Protein AF-A0A954P656-F1 (afdb_monomer_lite)

Foldseek 3Di:
DDPVVVVVVCVVPDDPVNDDPVRVVVVVVVVVVVVVVCVVCCPPPVNVVLLVVQLVAADVVFDDDPPNPPGTGHPVSD

pLDDT: mean 95.88, std 3.45, range [73.56, 98.38]

Sequence (78 aa):
MTIARQIAEYAAGLTYEDLGDAVVREVCRRWYDSAGCALGAWEAPPAVIARRLALRVTGSPGADFPGSGGHLSSPELA

Secondary structure (DSSP, 8-state):
--HHHHHHHHHHH--GGG--HHHHHHHHHHHHHHHHHHHHTTTSHHHHHHHHHHTT---SS-B--TTSSS--B-TTT-

Structure (mmCIF, N/CA/C/O backbone):
data_AF-A0A954P656-F1
#
_entry.id   AF-A0A954P656-F1
#
loop_
_atom_site.group_PDB
_atom_site.id
_atom_site.type_symbol
_atom_site.label_atom_id
_atom_site.label_alt_id
_atom_site.label_comp_id
_atom_site.labe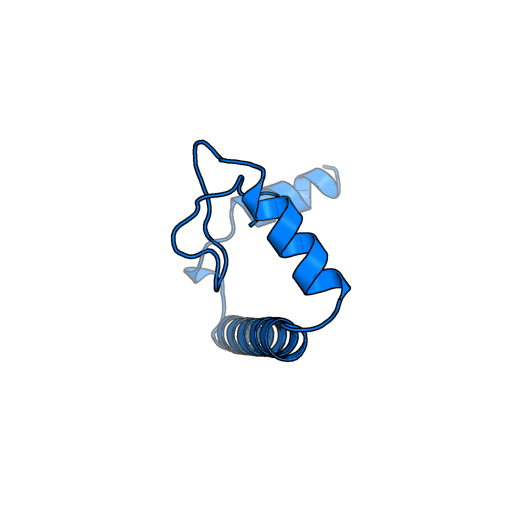l_asym_id
_atom_site.label_entity_id
_atom_site.label_seq_id
_atom_site.pdbx_PDB_ins_code
_atom_site.Cartn_x
_atom_site.Cartn_y
_atom_site.Cartn_z
_atom_site.occupancy
_atom_site.B_iso_or_equiv
_atom_site.auth_seq_id
_atom_site.auth_comp_id
_atom_site.auth_asym_id
_atom_site.auth_atom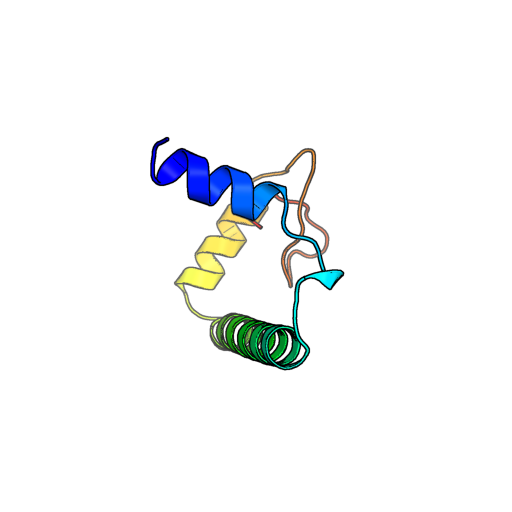_id
_atom_site.pdbx_PDB_model_num
ATOM 1 N N . MET A 1 1 ? -29.120 2.367 14.071 1.00 73.56 1 MET A N 1
ATOM 2 C CA . MET A 1 1 ? -27.660 2.293 13.839 1.00 73.56 1 MET A CA 1
ATOM 3 C C . MET A 1 1 ? -27.416 1.140 12.887 1.00 73.56 1 MET A C 1
ATOM 5 O O . MET A 1 1 ? -27.897 0.060 13.191 1.00 73.56 1 MET A O 1
ATOM 9 N N . THR A 1 2 ? -26.806 1.358 11.721 1.00 97.50 2 THR A N 1
ATOM 10 C CA . THR A 1 2 ? -26.503 0.270 10.769 1.00 97.50 2 THR A CA 1
ATOM 11 C C . THR A 1 2 ? -25.069 -0.215 10.974 1.00 97.50 2 THR A C 1
ATOM 13 O O . THR A 1 2 ? -24.238 0.554 11.453 1.00 97.50 2 THR A O 1
ATOM 16 N N . ILE A 1 3 ? -24.757 -1.449 10.565 1.00 97.75 3 ILE A N 1
ATOM 17 C CA . ILE A 1 3 ? -23.382 -1.986 10.614 1.00 97.75 3 ILE A CA 1
ATOM 18 C C . ILE A 1 3 ? -22.425 -1.092 9.814 1.00 97.75 3 ILE A C 1
ATOM 20 O O . ILE A 1 3 ? -21.350 -0.754 10.297 1.00 97.75 3 ILE A O 1
ATOM 24 N N . ALA A 1 4 ? -22.847 -0.636 8.630 1.00 98.25 4 ALA A N 1
ATOM 25 C CA . ALA A 1 4 ? -22.066 0.297 7.820 1.00 98.25 4 ALA A CA 1
ATOM 26 C C . ALA A 1 4 ? -21.731 1.586 8.587 1.00 98.25 4 ALA A C 1
ATOM 28 O O . ALA A 1 4 ? -20.587 2.031 8.563 1.00 98.25 4 ALA A O 1
ATOM 29 N N . ARG A 1 5 ? -22.701 2.149 9.325 1.00 97.81 5 ARG A N 1
ATOM 30 C CA . ARG A 1 5 ? -22.461 3.335 10.155 1.00 97.81 5 ARG A CA 1
ATOM 31 C C . ARG A 1 5 ? -21.480 3.045 11.296 1.00 97.81 5 ARG A C 1
ATOM 33 O O . ARG A 1 5 ? -20.615 3.868 11.550 1.00 97.81 5 ARG A O 1
ATOM 40 N N . GLN A 1 6 ? -21.577 1.882 11.941 1.00 98.19 6 GLN A N 1
ATOM 41 C CA . GLN A 1 6 ? -20.662 1.502 13.026 1.00 98.19 6 GLN A CA 1
ATOM 42 C C . GLN A 1 6 ? -19.216 1.361 12.544 1.00 98.19 6 GLN A C 1
ATOM 44 O O . GLN A 1 6 ? -18.305 1.856 13.198 1.00 98.19 6 GLN A O 1
ATOM 49 N N . ILE A 1 7 ? -19.008 0.713 11.394 1.00 98.12 7 ILE A N 1
ATOM 50 C CA . ILE A 1 7 ? -17.672 0.556 10.806 1.00 98.12 7 ILE A CA 1
ATOM 51 C C . ILE A 1 7 ? -17.106 1.920 10.407 1.00 98.12 7 ILE A C 1
ATOM 53 O O . ILE A 1 7 ? -15.944 2.196 10.688 1.00 98.12 7 ILE A O 1
ATOM 57 N N . ALA A 1 8 ? -17.924 2.779 9.791 1.00 98.19 8 ALA A N 1
ATOM 58 C CA . ALA A 1 8 ? -17.500 4.117 9.390 1.00 98.19 8 ALA A CA 1
ATOM 59 C C . ALA A 1 8 ? -17.095 4.982 10.594 1.00 98.19 8 ALA A C 1
ATOM 61 O O . ALA A 1 8 ? -16.046 5.615 10.558 1.00 98.19 8 ALA A O 1
ATOM 62 N N . GLU A 1 9 ? -17.890 4.978 11.668 1.00 98.12 9 GL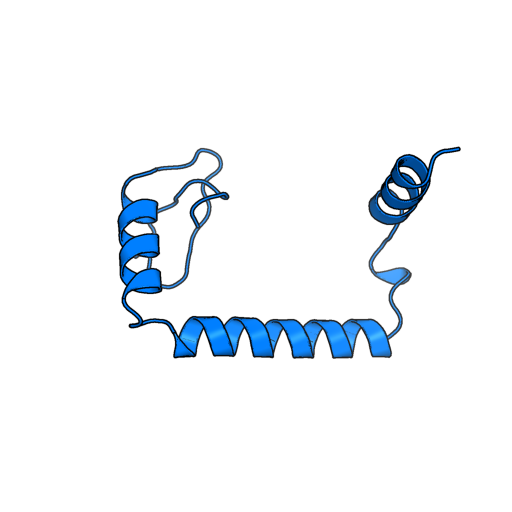U A N 1
ATOM 63 C CA . GLU A 1 9 ? -17.588 5.729 12.894 1.00 98.12 9 GLU A CA 1
ATOM 64 C C . GLU A 1 9 ? -16.327 5.209 13.588 1.00 98.12 9 GLU A C 1
ATOM 66 O O . GLU A 1 9 ? -15.486 6.008 13.991 1.00 98.12 9 GLU A O 1
ATOM 71 N N . TYR A 1 10 ? -16.160 3.886 13.675 1.00 97.69 10 TYR A N 1
ATOM 72 C CA . TYR A 1 10 ? -14.944 3.290 14.222 1.00 97.69 10 TYR A CA 1
ATOM 73 C C . TYR A 1 10 ? -13.708 3.668 13.395 1.00 97.69 10 TYR A C 1
ATOM 75 O O . TYR A 1 10 ? -12.729 4.154 13.948 1.00 97.69 10 TYR A O 1
ATOM 83 N N . ALA A 1 11 ? -13.760 3.500 12.069 1.00 97.44 11 ALA A N 1
ATOM 84 C CA . ALA A 1 11 ? -12.629 3.788 11.188 1.00 97.44 11 ALA A CA 1
ATOM 85 C C . ALA A 1 11 ? -12.254 5.278 11.170 1.00 97.44 11 ALA A C 1
ATOM 87 O O . ALA A 1 11 ? -11.074 5.604 11.115 1.00 97.44 11 ALA A O 1
ATOM 88 N N . ALA A 1 12 ? -13.241 6.176 11.224 1.00 98.00 12 ALA A N 1
ATOM 89 C CA . ALA A 1 12 ? -13.002 7.617 11.245 1.00 98.00 12 ALA A CA 1
ATOM 90 C C . ALA A 1 12 ? -12.465 8.123 12.595 1.00 98.00 12 ALA A C 1
ATOM 92 O O . ALA A 1 12 ? -11.821 9.169 12.630 1.00 98.00 12 ALA A O 1
ATOM 93 N N . GLY A 1 13 ? -12.762 7.420 13.694 1.00 98.19 13 GLY A N 1
ATOM 94 C CA . GLY A 1 13 ? -12.323 7.789 15.042 1.00 98.19 13 GLY A CA 1
ATOM 95 C C . GLY A 1 13 ? -11.011 7.146 15.494 1.00 98.19 13 GLY A C 1
ATOM 96 O O . GLY A 1 13 ? -10.449 7.604 16.481 1.00 98.19 13 GLY A O 1
ATOM 97 N N . LEU A 1 14 ? -10.542 6.103 14.804 1.00 97.69 14 LEU A N 1
ATOM 98 C CA . LEU A 1 14 ? -9.337 5.360 15.171 1.00 97.69 14 LEU A CA 1
ATOM 99 C C . LEU A 1 14 ? -8.077 6.215 14.985 1.00 97.69 14 LEU A C 1
ATOM 101 O O . LEU A 1 14 ? -7.835 6.738 13.894 1.00 97.69 14 LEU A O 1
ATOM 105 N N . THR A 1 15 ? -7.238 6.298 16.015 1.00 97.94 15 THR A N 1
ATOM 106 C CA . THR A 1 15 ? -5.923 6.947 15.947 1.00 97.94 15 THR A CA 1
ATOM 107 C C . THR A 1 15 ? -4.788 5.939 16.111 1.00 97.94 15 THR A C 1
ATOM 109 O O . THR A 1 15 ? -4.999 4.760 16.395 1.00 97.94 15 THR A O 1
ATOM 112 N N . TYR A 1 16 ? -3.548 6.383 15.889 1.00 96.62 16 TYR A N 1
ATOM 113 C CA . TYR A 1 16 ? -2.383 5.518 16.074 1.00 96.62 16 TYR A CA 1
ATOM 114 C C . TYR A 1 16 ? -2.222 5.088 17.541 1.00 96.62 16 TYR A C 1
ATOM 116 O O . TYR A 1 16 ? -1.817 3.963 17.812 1.00 96.62 16 TYR A O 1
ATOM 124 N N . GLU A 1 17 ? -2.582 5.959 18.485 1.00 97.88 17 GLU A N 1
ATOM 125 C CA . GLU A 1 17 ? -2.507 5.713 19.929 1.00 97.88 17 GLU A CA 1
ATOM 126 C C . GLU A 1 17 ? -3.466 4.608 20.397 1.00 97.88 17 GLU A C 1
ATOM 128 O O . GLU A 1 17 ? -3.215 3.978 21.424 1.00 97.88 17 GLU A O 1
ATOM 133 N N . ASP A 1 18 ? -4.524 4.327 19.631 1.00 97.56 18 ASP A N 1
ATOM 134 C CA . ASP A 1 18 ? -5.438 3.211 19.889 1.00 97.56 18 ASP A CA 1
ATOM 135 C C . ASP A 1 18 ? -4.826 1.843 19.517 1.00 97.56 18 ASP A C 1
ATOM 137 O O . ASP A 1 18 ? -5.384 0.788 19.842 1.00 97.56 18 ASP A O 1
ATOM 141 N N . LEU A 1 19 ? -3.687 1.825 18.810 1.00 97.06 19 LEU A N 1
ATOM 142 C CA . LEU A 1 19 ? -3.041 0.606 18.328 1.00 97.06 19 LEU A CA 1
ATOM 143 C C . LEU A 1 19 ? -2.047 0.063 19.359 1.00 97.06 19 LEU A C 1
ATOM 145 O O . LEU A 1 19 ? -1.016 0.665 19.643 1.00 97.06 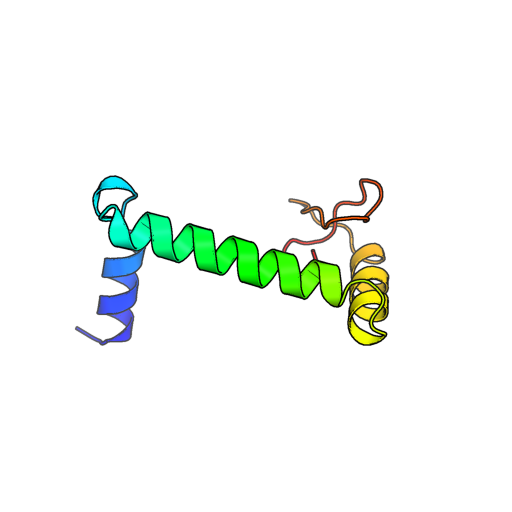19 LEU A O 1
ATOM 149 N N . GLY A 1 20 ? -2.304 -1.143 19.868 1.00 97.81 20 GLY A N 1
ATOM 150 C CA . GLY A 1 20 ? -1.339 -1.845 20.717 1.00 97.81 20 GLY A CA 1
ATOM 151 C C . GLY A 1 20 ? -0.103 -2.332 19.946 1.00 97.81 20 GLY A C 1
ATOM 152 O O . GLY A 1 20 ? -0.187 -2.663 18.761 1.00 97.81 20 GLY A O 1
ATOM 153 N N . ASP A 1 21 ? 1.028 -2.491 20.638 1.00 97.75 21 ASP A N 1
ATOM 154 C CA . ASP A 1 21 ? 2.316 -2.908 20.048 1.00 97.75 21 ASP A CA 1
ATOM 155 C C . ASP A 1 21 ? 2.228 -4.181 19.197 1.00 97.75 21 ASP A C 1
ATOM 157 O O . ASP A 1 21 ? 2.858 -4.303 18.143 1.00 97.75 21 ASP A O 1
ATOM 161 N N . ALA A 1 22 ? 1.423 -5.151 19.639 1.00 98.19 22 ALA A N 1
ATOM 162 C CA . ALA A 1 22 ? 1.205 -6.382 18.892 1.00 98.19 22 ALA A CA 1
ATOM 163 C C . ALA A 1 22 ? 0.546 -6.117 17.528 1.00 98.19 22 ALA A C 1
ATOM 165 O O . ALA A 1 22 ? 0.927 -6.753 16.550 1.00 98.19 22 ALA A O 1
ATOM 166 N N . VAL A 1 23 ? -0.393 -5.168 17.449 1.00 98.06 23 VAL A N 1
ATOM 167 C CA . VAL A 1 23 ? -1.064 -4.778 16.201 1.00 98.06 23 VAL A CA 1
ATOM 168 C C . VAL A 1 23 ? -0.072 -4.099 15.268 1.00 98.06 23 VAL A C 1
ATOM 170 O O . VAL A 1 23 ? 0.063 -4.525 14.124 1.00 98.06 23 VAL A O 1
ATOM 173 N N . VAL A 1 24 ? 0.679 -3.111 15.763 1.00 98.06 24 VAL A N 1
ATOM 174 C CA . VAL A 1 24 ? 1.684 -2.392 14.963 1.00 98.06 24 VAL A CA 1
ATOM 175 C C . VAL A 1 24 ? 2.713 -3.365 14.384 1.00 98.06 24 VAL A C 1
ATOM 177 O O . VAL A 1 24 ? 2.965 -3.370 13.178 1.00 98.06 24 VAL A O 1
ATOM 180 N N . ARG A 1 25 ? 3.249 -4.269 15.213 1.00 98.19 25 ARG A N 1
ATOM 181 C CA . ARG A 1 25 ? 4.214 -5.289 14.778 1.00 98.19 25 ARG A CA 1
ATOM 182 C C . ARG A 1 25 ? 3.643 -6.199 13.688 1.00 98.19 25 ARG A C 1
ATOM 184 O O . ARG A 1 25 ? 4.329 -6.520 12.717 1.00 98.19 25 ARG A O 1
ATOM 191 N N . GLU A 1 26 ? 2.395 -6.623 13.841 1.00 98.25 26 GLU A N 1
ATOM 192 C CA . GLU A 1 26 ? 1.714 -7.483 12.874 1.00 98.25 26 GLU A CA 1
ATOM 193 C C . GLU A 1 26 ? 1.360 -6.760 11.563 1.00 98.25 26 GLU A C 1
ATOM 195 O O . GLU A 1 26 ? 1.380 -7.391 10.500 1.00 98.25 26 GLU A O 1
ATOM 200 N N . VAL A 1 27 ? 1.088 -5.451 11.610 1.00 97.75 27 VAL A N 1
ATOM 201 C CA . VAL A 1 27 ? 0.905 -4.604 10.421 1.00 97.75 27 VAL A CA 1
ATOM 202 C C . VAL A 1 27 ? 2.223 -4.453 9.670 1.00 97.75 27 VAL A C 1
ATOM 204 O O . VAL A 1 27 ? 2.255 -4.718 8.469 1.00 97.75 27 VAL A O 1
ATOM 207 N N . CYS A 1 28 ? 3.325 -4.136 10.357 1.00 97.69 28 CYS A N 1
ATOM 208 C CA . CYS A 1 28 ? 4.640 -4.051 9.717 1.00 97.69 28 CYS A CA 1
ATOM 209 C C . CYS A 1 28 ? 5.011 -5.367 9.024 1.00 97.69 28 CYS A C 1
ATOM 211 O O . CYS A 1 28 ? 5.462 -5.360 7.881 1.00 97.69 28 CYS A O 1
ATOM 213 N N . ARG A 1 29 ? 4.750 -6.515 9.667 1.00 98.38 29 ARG A N 1
ATOM 214 C CA . ARG A 1 29 ? 4.988 -7.831 9.057 1.00 98.38 29 ARG A CA 1
ATOM 215 C C . ARG A 1 29 ? 4.198 -8.024 7.758 1.00 98.38 29 ARG A C 1
ATOM 217 O O . ARG A 1 29 ? 4.771 -8.482 6.775 1.00 98.38 29 ARG A O 1
ATOM 224 N N . ARG A 1 30 ? 2.906 -7.676 7.745 1.00 98.19 30 ARG A N 1
ATOM 225 C CA . ARG A 1 30 ? 2.048 -7.777 6.546 1.00 98.19 30 ARG A CA 1
ATOM 226 C C . ARG A 1 30 ? 2.471 -6.812 5.446 1.00 98.19 30 ARG A C 1
ATOM 228 O O . ARG A 1 30 ? 2.373 -7.152 4.270 1.00 98.19 30 ARG A O 1
ATOM 235 N N . TRP A 1 31 ? 2.958 -5.634 5.824 1.00 98.06 31 TRP A N 1
ATOM 236 C CA . TRP A 1 31 ? 3.486 -4.664 4.875 1.00 98.06 31 TRP A CA 1
ATOM 237 C C . TRP A 1 31 ? 4.736 -5.205 4.172 1.00 98.06 31 TRP A C 1
ATOM 239 O O . TRP A 1 31 ? 4.794 -5.195 2.944 1.00 98.06 31 TRP A O 1
ATOM 249 N N . TYR A 1 32 ? 5.686 -5.772 4.926 1.00 98.00 32 TYR A N 1
ATOM 250 C CA . TYR A 1 32 ? 6.875 -6.403 4.346 1.00 98.00 32 TYR A CA 1
ATOM 251 C C . TYR A 1 32 ? 6.544 -7.602 3.459 1.00 98.00 32 TYR A C 1
ATOM 253 O O . TYR A 1 32 ? 7.131 -7.738 2.391 1.00 98.00 32 TYR A O 1
ATOM 261 N N . ASP A 1 33 ? 5.602 -8.449 3.876 1.00 98.19 33 ASP A N 1
ATOM 262 C CA . ASP A 1 33 ? 5.135 -9.583 3.073 1.00 98.19 33 ASP A CA 1
ATOM 263 C C . ASP A 1 33 ? 4.542 -9.115 1.733 1.00 98.19 33 ASP A C 1
ATOM 265 O O . ASP A 1 33 ? 4.982 -9.547 0.669 1.00 98.19 33 ASP A O 1
ATOM 269 N N . SER A 1 34 ? 3.643 -8.126 1.773 1.00 97.00 34 SER A N 1
ATOM 270 C CA . SER A 1 34 ? 3.014 -7.557 0.573 1.00 97.00 34 SER A CA 1
ATOM 271 C C . SER A 1 34 ? 4.038 -6.909 -0.365 1.00 97.00 34 SER A C 1
ATOM 273 O O . SER A 1 34 ? 4.007 -7.139 -1.576 1.00 97.00 34 SER A O 1
ATOM 275 N N . ALA A 1 35 ? 4.981 -6.137 0.186 1.00 96.00 35 ALA A N 1
ATOM 276 C CA . ALA A 1 35 ? 6.074 -5.542 -0.580 1.00 96.00 35 ALA A CA 1
ATOM 277 C C . ALA A 1 35 ? 6.981 -6.620 -1.199 1.00 96.00 35 ALA A C 1
ATOM 279 O O . ALA A 1 35 ? 7.350 -6.523 -2.369 1.00 96.00 35 ALA A O 1
ATOM 280 N N . GLY A 1 36 ? 7.292 -7.677 -0.445 1.00 97.00 36 GLY A N 1
ATOM 281 C CA . GLY A 1 36 ? 8.059 -8.826 -0.919 1.00 97.00 36 GLY A CA 1
ATOM 282 C C . GLY A 1 36 ? 7.370 -9.547 -2.077 1.00 97.00 36 GLY A C 1
ATOM 283 O O . GLY A 1 36 ? 8.011 -9.820 -3.091 1.00 97.00 36 GLY A O 1
ATOM 284 N N . CYS A 1 37 ? 6.061 -9.789 -1.982 1.00 96.62 37 CYS A N 1
ATOM 285 C CA . CYS A 1 37 ? 5.276 -10.356 -3.078 1.00 96.62 37 CYS A CA 1
ATOM 286 C C . CYS A 1 37 ? 5.277 -9.455 -4.319 1.00 96.62 37 CYS A C 1
ATOM 288 O O . CYS A 1 37 ? 5.478 -9.953 -5.427 1.00 96.62 37 CYS A O 1
ATOM 290 N N . ALA A 1 38 ? 5.097 -8.141 -4.153 1.00 95.12 38 ALA A N 1
ATOM 291 C CA . ALA A 1 38 ? 5.111 -7.192 -5.265 1.00 95.12 38 ALA A CA 1
ATOM 292 C C . ALA A 1 38 ? 6.472 -7.162 -5.983 1.00 95.12 38 ALA A C 1
ATOM 294 O O . ALA A 1 38 ? 6.525 -7.212 -7.213 1.00 95.12 38 ALA A O 1
ATOM 295 N N . LEU A 1 39 ? 7.572 -7.148 -5.223 1.00 95.25 39 LEU A N 1
ATOM 296 C CA . LEU A 1 39 ? 8.931 -7.221 -5.765 1.00 95.25 39 LEU A CA 1
ATOM 297 C C . LEU A 1 39 ? 9.209 -8.576 -6.430 1.00 95.25 39 LEU A C 1
ATOM 299 O O . LEU A 1 39 ? 9.774 -8.619 -7.519 1.00 95.25 39 LEU A O 1
ATOM 303 N N . GLY A 1 40 ? 8.775 -9.684 -5.826 1.00 96.81 40 GLY A N 1
ATOM 304 C CA . GLY A 1 40 ? 8.932 -11.023 -6.402 1.00 96.81 40 GLY A CA 1
ATOM 305 C C . GLY A 1 40 ? 8.158 -11.210 -7.710 1.00 96.81 40 GLY A C 1
ATOM 306 O O . GLY A 1 40 ? 8.6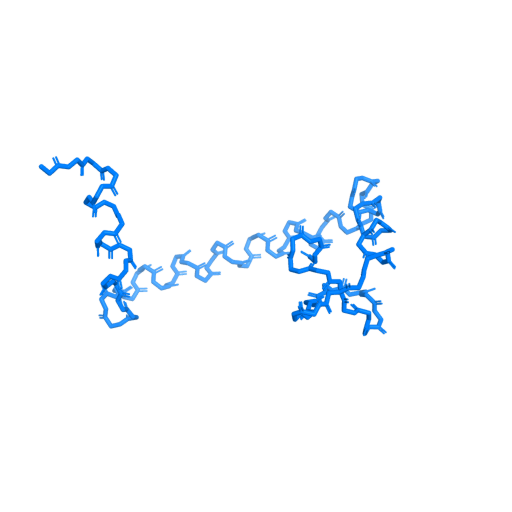17 -11.908 -8.611 1.00 96.81 40 GLY A O 1
ATOM 307 N N . ALA A 1 41 ? 7.011 -10.545 -7.851 1.00 96.75 41 ALA A N 1
ATOM 308 C CA . ALA A 1 41 ? 6.202 -10.544 -9.066 1.00 96.75 41 ALA A CA 1
ATOM 309 C C . ALA A 1 41 ? 6.580 -9.427 -10.057 1.00 96.75 41 ALA A C 1
ATOM 311 O O . ALA A 1 41 ? 5.881 -9.239 -11.053 1.00 96.75 41 ALA A O 1
ATOM 312 N N . TRP A 1 42 ? 7.663 -8.679 -9.820 1.00 95.94 42 TRP A N 1
ATOM 313 C CA . TRP A 1 42 ? 8.000 -7.473 -10.580 1.00 95.94 42 TRP A CA 1
ATOM 314 C C . TRP A 1 42 ? 8.061 -7.694 -12.100 1.00 95.94 42 TRP A C 1
ATOM 316 O O . TRP A 1 42 ? 7.544 -6.883 -12.875 1.00 95.94 42 TRP A O 1
ATOM 326 N N . GLU A 1 43 ? 8.646 -8.805 -12.540 1.00 96.88 43 GLU A N 1
ATOM 327 C CA . GLU A 1 43 ? 8.774 -9.158 -13.961 1.00 96.88 43 GLU A CA 1
ATOM 328 C C . GLU A 1 43 ? 7.623 -10.029 -14.481 1.00 96.88 43 GLU A C 1
ATOM 330 O O . GLU A 1 43 ? 7.588 -10.375 -15.663 1.00 96.88 43 GLU A O 1
ATOM 335 N N . ALA A 1 44 ? 6.649 -10.364 -13.630 1.00 98.06 44 ALA A N 1
ATOM 336 C CA . ALA A 1 44 ? 5.501 -11.146 -14.052 1.00 98.06 44 ALA A CA 1
ATOM 337 C C . ALA A 1 44 ? 4.719 -10.386 -15.144 1.00 98.06 44 ALA A C 1
ATOM 339 O O . ALA A 1 44 ? 4.479 -9.179 -15.002 1.00 98.06 44 ALA A O 1
ATOM 340 N N . PRO A 1 45 ? 4.249 -11.066 -16.208 1.00 98.19 45 PRO A N 1
ATOM 341 C CA . PRO A 1 45 ? 3.500 -10.431 -17.290 1.00 98.19 45 PRO A CA 1
ATOM 342 C C . PRO A 1 45 ? 2.368 -9.483 -16.844 1.00 98.19 45 PRO A C 1
ATOM 344 O O . PRO A 1 45 ? 2.321 -8.365 -17.364 1.00 98.19 45 PRO A O 1
ATOM 347 N N . PRO A 1 46 ? 1.491 -9.833 -15.875 1.00 96.81 46 PRO A N 1
ATOM 348 C CA . PRO A 1 46 ? 0.447 -8.909 -15.426 1.00 96.81 46 PRO A CA 1
ATOM 349 C C . PRO A 1 46 ? 1.008 -7.639 -14.771 1.00 96.81 46 PRO A C 1
ATOM 351 O O . PRO A 1 46 ? 0.485 -6.555 -15.018 1.00 96.81 46 PRO A O 1
ATOM 354 N N . ALA A 1 47 ? 2.097 -7.739 -14.002 1.00 95.88 47 ALA A N 1
ATOM 355 C CA . ALA A 1 47 ? 2.725 -6.587 -13.359 1.00 95.88 47 ALA A CA 1
ATOM 356 C C . ALA A 1 47 ? 3.353 -5.637 -14.393 1.00 95.88 47 ALA A C 1
ATOM 358 O O . ALA A 1 47 ? 3.192 -4.420 -14.306 1.00 95.88 47 ALA A O 1
ATOM 359 N N . VAL A 1 48 ? 4.009 -6.180 -15.425 1.00 96.62 48 VAL A N 1
ATOM 360 C CA . VAL A 1 48 ? 4.561 -5.384 -16.536 1.00 96.62 48 VAL A CA 1
ATOM 361 C C . VAL A 1 48 ? 3.452 -4.662 -17.306 1.00 96.62 48 VAL A C 1
ATOM 363 O O . VAL A 1 48 ? 3.602 -3.486 -17.646 1.00 96.62 48 VAL A O 1
ATOM 366 N N . ILE A 1 49 ? 2.335 -5.342 -17.584 1.00 96.94 49 ILE A N 1
ATOM 367 C CA . ILE A 1 49 ? 1.184 -4.745 -18.275 1.00 96.94 49 ILE A CA 1
ATOM 368 C C . ILE A 1 49 ? 0.582 -3.616 -17.433 1.00 96.94 49 ILE A C 1
ATOM 370 O O . ILE A 1 49 ? 0.384 -2.523 -17.962 1.00 96.94 49 ILE A O 1
ATOM 374 N N . ALA A 1 50 ? 0.353 -3.844 -16.136 1.00 95.88 50 ALA A N 1
ATOM 375 C CA . ALA A 1 50 ? -0.191 -2.838 -15.227 1.00 95.88 50 ALA A CA 1
ATOM 376 C C . ALA A 1 50 ? 0.682 -1.572 -15.181 1.00 95.88 50 ALA A C 1
ATOM 378 O O . ALA A 1 50 ? 0.180 -0.479 -15.432 1.00 95.88 50 ALA A O 1
ATOM 379 N N . ARG A 1 51 ? 2.006 -1.708 -15.004 1.00 95.56 51 ARG A N 1
ATOM 380 C CA . ARG A 1 51 ? 2.924 -0.551 -15.008 1.00 95.56 51 ARG A CA 1
ATOM 381 C C . ARG A 1 51 ? 2.930 0.199 -16.339 1.00 95.56 51 ARG A C 1
ATOM 383 O O . ARG A 1 51 ? 2.969 1.424 -16.365 1.00 95.56 51 ARG A O 1
ATOM 390 N N . ARG A 1 52 ? 2.848 -0.509 -17.472 1.00 95.75 52 ARG A N 1
ATOM 391 C CA . ARG A 1 52 ? 2.740 0.134 -18.796 1.00 95.75 52 ARG A CA 1
ATOM 392 C C . ARG A 1 52 ? 1.436 0.907 -18.978 1.00 95.75 52 ARG A C 1
ATOM 394 O O . ARG A 1 52 ? 1.425 1.852 -19.761 1.00 95.75 52 ARG A O 1
ATOM 401 N N . LEU A 1 53 ? 0.351 0.491 -18.326 1.00 95.88 53 LEU A N 1
ATOM 402 C CA . LEU A 1 53 ? -0.912 1.231 -18.318 1.00 95.88 53 LEU A CA 1
ATOM 403 C C . LEU A 1 53 ? -0.812 2.463 -17.415 1.00 95.88 53 LEU A C 1
ATOM 405 O O . LEU A 1 53 ? -1.197 3.543 -17.851 1.00 95.88 53 LEU A O 1
ATOM 409 N N . ALA A 1 54 ? -0.220 2.321 -16.228 1.00 96.19 54 ALA A N 1
ATOM 410 C CA . ALA A 1 54 ? 0.029 3.422 -15.298 1.00 96.19 54 ALA A CA 1
ATOM 411 C C . ALA A 1 54 ? 0.811 4.576 -15.947 1.00 96.19 54 ALA A C 1
ATOM 413 O O . ALA A 1 54 ? 0.417 5.732 -15.854 1.00 96.19 54 ALA A O 1
ATOM 414 N N . LEU A 1 55 ? 1.861 4.263 -16.717 1.00 96.00 55 LEU A N 1
ATOM 415 C CA . LEU A 1 55 ? 2.669 5.264 -17.434 1.00 96.00 55 LEU A CA 1
ATOM 416 C C . LEU A 1 55 ? 1.905 6.054 -18.514 1.00 96.00 55 LEU A C 1
ATOM 418 O O . LEU A 1 55 ? 2.438 7.017 -19.058 1.00 96.00 55 LEU A O 1
ATOM 422 N N . ARG A 1 56 ? 0.678 5.655 -18.870 1.00 96.31 56 ARG A N 1
ATOM 423 C CA . ARG A 1 56 ? -0.151 6.364 -19.863 1.00 96.31 56 ARG A CA 1
ATOM 424 C C . ARG A 1 56 ? -1.060 7.419 -19.243 1.00 96.31 56 ARG A C 1
ATOM 426 O O . ARG A 1 56 ? -1.693 8.162 -19.987 1.00 96.31 56 ARG A O 1
ATOM 433 N N . VAL A 1 57 ? -1.161 7.459 -17.918 1.00 95.62 57 VAL A N 1
ATOM 434 C CA . VAL A 1 57 ? -2.037 8.374 -17.185 1.00 95.62 57 VAL A CA 1
ATOM 435 C C . VAL A 1 57 ? -1.179 9.253 -16.291 1.00 95.62 57 VAL A C 1
ATOM 437 O O . VAL A 1 57 ? -0.258 8.765 -15.650 1.00 95.62 57 VAL A O 1
ATOM 440 N N . THR A 1 58 ? -1.472 10.550 -16.245 1.00 96.12 58 THR A N 1
ATOM 441 C CA . THR A 1 58 ? -0.847 11.492 -15.307 1.00 96.12 58 THR A CA 1
ATOM 442 C C . THR A 1 58 ? -1.909 11.986 -14.333 1.00 96.12 58 THR A C 1
ATOM 444 O O . THR A 1 58 ? -2.987 12.399 -14.761 1.00 96.12 58 THR A O 1
ATOM 447 N N . GLY A 1 59 ? -1.618 11.929 -13.033 1.00 94.31 59 GLY A N 1
ATOM 448 C CA . GLY A 1 59 ? -2.537 12.348 -11.971 1.00 94.31 59 GLY A CA 1
ATOM 449 C C . GLY A 1 59 ? -2.280 13.768 -11.463 1.00 94.31 59 GLY A C 1
ATOM 450 O O . GLY A 1 59 ? -1.145 14.242 -11.451 1.00 94.31 59 GLY A O 1
ATOM 451 N N . SER A 1 60 ? -3.336 14.439 -10.993 1.00 92.56 60 SER A N 1
ATOM 452 C CA . SER A 1 60 ? -3.246 15.670 -10.197 1.00 92.56 60 SER A CA 1
ATOM 453 C C . SER A 1 60 ? -4.323 15.639 -9.096 1.00 92.56 60 SER A C 1
ATOM 455 O O . SER A 1 60 ? -5.492 15.877 -9.400 1.00 92.56 60 SER A O 1
ATOM 457 N N . PRO A 1 61 ? -3.980 15.298 -7.837 1.00 91.38 61 PRO A N 1
ATOM 458 C CA . PRO A 1 61 ? -2.643 14.952 -7.346 1.00 91.38 61 PRO A CA 1
ATOM 459 C C . PRO A 1 61 ? -2.119 13.649 -7.966 1.00 91.38 61 PRO A C 1
ATOM 461 O O . PRO A 1 61 ? -2.886 12.734 -8.257 1.00 91.38 61 PRO A O 1
ATOM 464 N N . GLY A 1 62 ? -0.811 13.592 -8.210 1.00 94.62 62 GLY A N 1
ATOM 465 C CA . GLY A 1 62 ? -0.151 12.416 -8.770 1.00 94.62 62 GLY A CA 1
ATOM 466 C C . GLY A 1 62 ? 0.418 11.503 -7.684 1.00 94.62 62 GLY A C 1
ATOM 467 O O . GLY A 1 62 ? 0.766 11.971 -6.600 1.00 94.62 62 GLY A O 1
ATOM 468 N N . ALA A 1 63 ? 0.530 10.213 -7.989 1.00 96.12 63 ALA A N 1
ATOM 469 C CA . ALA A 1 63 ? 1.161 9.202 -7.150 1.00 96.12 63 ALA A CA 1
ATOM 470 C C . ALA A 1 63 ? 2.234 8.448 -7.938 1.00 96.12 63 ALA A C 1
ATOM 472 O O . ALA A 1 63 ? 2.126 8.268 -9.153 1.00 96.12 63 ALA A O 1
ATOM 473 N N . ASP A 1 64 ? 3.272 8.025 -7.227 1.00 94.12 64 ASP A N 1
ATOM 474 C CA . ASP A 1 64 ? 4.401 7.303 -7.797 1.00 94.12 64 ASP A CA 1
ATOM 475 C C .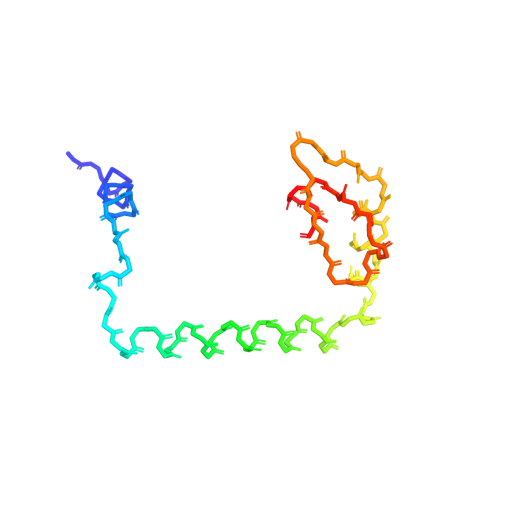 ASP A 1 64 ? 4.318 5.808 -7.463 1.00 94.12 64 ASP A C 1
ATOM 477 O O . ASP A 1 64 ? 3.787 5.425 -6.419 1.00 94.12 64 ASP A O 1
ATOM 481 N N . PHE A 1 65 ? 4.891 4.976 -8.328 1.00 91.75 65 PHE A N 1
ATOM 482 C CA . PHE A 1 65 ? 5.069 3.549 -8.109 1.00 91.75 65 PHE A CA 1
ATOM 483 C C . PHE A 1 65 ? 6.538 3.160 -8.307 1.00 91.75 65 PHE A C 1
ATOM 485 O O . PHE A 1 65 ? 7.238 3.772 -9.122 1.00 91.75 65 PHE A O 1
ATOM 492 N N . PRO A 1 66 ? 7.048 2.140 -7.587 1.00 90.38 66 PRO A N 1
ATOM 493 C CA . PRO A 1 66 ? 8.436 1.710 -7.730 1.00 90.38 66 PRO A CA 1
ATOM 494 C C . PRO A 1 66 ? 8.783 1.503 -9.205 1.00 90.38 66 PRO A C 1
ATOM 496 O O . PRO A 1 66 ? 8.021 0.860 -9.908 1.00 90.38 66 PRO A O 1
ATOM 499 N N . GLY A 1 67 ? 9.896 2.057 -9.691 1.00 87.81 67 GLY A N 1
ATOM 500 C CA . GLY A 1 67 ? 10.341 1.883 -11.081 1.00 87.81 67 GLY A CA 1
ATOM 501 C C . GLY A 1 67 ? 9.626 2.728 -12.148 1.00 87.81 67 GLY A C 1
ATOM 502 O O . GLY A 1 67 ? 9.855 2.485 -13.332 1.00 87.81 67 GLY A O 1
ATOM 503 N N . SER A 1 68 ? 8.807 3.718 -11.777 1.00 91.12 68 SER A N 1
ATOM 504 C CA . SER A 1 68 ? 8.166 4.654 -12.723 1.00 91.12 68 SER A CA 1
ATOM 505 C C . SER A 1 68 ? 9.143 5.590 -13.457 1.00 91.12 68 SER A C 1
ATOM 507 O O . SER A 1 68 ? 8.800 6.156 -14.493 1.00 91.12 68 SER A O 1
ATOM 509 N N . GLY A 1 69 ? 10.343 5.800 -12.900 1.00 91.81 69 GLY A N 1
ATOM 510 C CA . GLY A 1 69 ? 11.293 6.807 -13.382 1.00 91.81 69 GLY A CA 1
ATOM 511 C C . GLY A 1 69 ? 10.892 8.254 -13.061 1.00 91.81 69 GLY A C 1
ATOM 512 O O . GLY A 1 69 ? 11.346 9.162 -13.752 1.00 91.81 69 GLY A O 1
ATOM 513 N N . GLY A 1 70 ? 10.052 8.475 -12.043 1.00 91.94 70 GLY A N 1
ATOM 514 C CA . GLY A 1 70 ? 9.563 9.801 -11.643 1.00 91.94 70 GLY A CA 1
ATOM 515 C C . GLY A 1 70 ? 8.271 10.228 -12.346 1.00 91.94 70 GLY A C 1
ATOM 516 O O . GLY A 1 70 ? 7.856 11.380 -12.226 1.00 91.94 70 GLY A O 1
ATOM 517 N N . HIS A 1 71 ? 7.630 9.317 -13.085 1.00 95.62 71 HIS A N 1
ATOM 518 C CA . HIS A 1 71 ? 6.306 9.547 -13.656 1.00 95.62 71 HIS A CA 1
ATOM 519 C C . HIS A 1 71 ? 5.233 9.441 -12.570 1.00 95.62 71 HIS A C 1
ATOM 521 O O . HIS A 1 71 ? 5.106 8.406 -11.922 1.00 95.62 71 HIS A O 1
ATOM 527 N N . LEU A 1 72 ? 4.424 10.490 -12.418 1.00 96.81 72 LEU A N 1
ATOM 528 C CA . LEU A 1 72 ? 3.333 10.525 -11.447 1.00 96.81 72 LEU A CA 1
ATOM 529 C C . LEU A 1 72 ? 2.009 10.149 -12.119 1.00 96.81 72 LEU A C 1
ATOM 531 O O . LEU A 1 72 ? 1.405 10.951 -12.838 1.00 96.81 72 LEU A O 1
ATOM 535 N N . SER A 1 73 ? 1.560 8.923 -11.870 1.00 96.31 73 SER A N 1
ATOM 536 C CA . SER A 1 73 ? 0.267 8.413 -12.326 1.00 96.31 73 SER A CA 1
ATOM 537 C C . SER A 1 73 ? -0.883 8.951 -11.467 1.00 96.31 73 SER A C 1
ATOM 539 O O . SER A 1 73 ? -0.665 9.683 -10.500 1.00 96.31 73 SER A O 1
ATOM 541 N N . SER A 1 74 ? -2.128 8.614 -11.803 1.00 96.25 74 SER A N 1
ATOM 542 C CA . SER A 1 74 ? -3.233 8.763 -10.850 1.00 96.25 74 SER A CA 1
ATOM 543 C C . SER A 1 74 ? -3.053 7.783 -9.678 1.00 96.25 74 SER A C 1
ATOM 545 O O . SER A 1 74 ? -2.571 6.673 -9.915 1.00 96.25 74 SER A O 1
ATOM 547 N N . PRO A 1 75 ? -3.466 8.127 -8.445 1.00 95.19 75 PRO A N 1
ATOM 548 C CA . PRO A 1 75 ? -3.389 7.234 -7.279 1.00 95.19 75 PRO A CA 1
ATOM 549 C C . PRO A 1 75 ? -3.960 5.825 -7.493 1.00 95.19 75 PRO A C 1
ATOM 551 O O . PRO A 1 75 ? -3.470 4.857 -6.934 1.00 95.19 75 PRO A O 1
ATOM 554 N N . GLU A 1 76 ? -4.972 5.699 -8.340 1.00 93.81 76 GLU A N 1
ATOM 555 C CA . GLU A 1 76 ? -5.705 4.473 -8.652 1.00 93.81 76 GLU A CA 1
ATOM 556 C C . GLU A 1 76 ? -4.934 3.550 -9.603 1.00 93.81 76 GLU A C 1
ATOM 558 O O . GLU A 1 76 ? -5.309 2.393 -9.788 1.00 93.81 76 GLU A O 1
ATOM 563 N N . LEU A 1 77 ? -3.893 4.079 -10.249 1.00 93.00 77 LEU A N 1
ATOM 564 C CA . LEU A 1 77 ? -3.062 3.377 -11.222 1.00 93.00 77 LEU A CA 1
ATOM 565 C C . LEU A 1 77 ? -1.586 3.328 -10.810 1.00 93.00 77 LEU A C 1
ATOM 567 O O . LEU A 1 77 ? -0.794 2.789 -11.578 1.00 93.00 77 LEU A O 1
ATOM 571 N N . ALA A 1 78 ? -1.209 3.913 -9.671 1.00 88.19 78 ALA A N 1
ATOM 572 C CA . ALA A 1 78 ? 0.128 3.785 -9.095 1.00 88.19 78 ALA A CA 1
ATOM 573 C C . ALA A 1 78 ? 0.248 2.466 -8.311 1.00 88.19 78 ALA A C 1
ATOM 575 O O . ALA A 1 78 ? -0.704 2.117 -7.582 1.00 88.19 78 ALA A O 1
#

Radius of gyration: 17.22 Å; chains: 1; bounding box: 39×27×41 Å